Protein AF-A0A660R8X7-F1 (afdb_monomer_lite)

Radius of gyration: 14.56 Å; chains: 1; bounding box: 32×40×31 Å

Secondary structure (DSSP, 8-state):
-HHHHHHHHHHGGGS-HHHHHHHHHHHHHH-TT-TTHHHHHHHHHHHHHHTT-HHHHHHHHHHHHHH-TTSTTHHHHHHHHHHHHHHTT----HHHHHHHHHHHHT--

Sequence (108 aa):
EQEALNVIGENFERWSHQERAIHLRSFIKRFQNSPQIPEYLLTLSLEEEAVGNRSEAIRLLKFFVLSFPDHRLIANALEALTLISRQMGEASWIDYAVMKLFVEGGKS

Structure (mmCIF, N/CA/C/O backbone):
data_AF-A0A660R8X7-F1
#
_entry.id   AF-A0A660R8X7-F1
#
loop_
_atom_site.group_PDB
_atom_site.id
_atom_site.type_symbol
_atom_site.label_atom_id
_atom_site.label_alt_id
_atom_site.label_comp_id
_atom_site.label_asym_id
_atom_site.label_entity_id
_atom_site.label_seq_id
_atom_site.pdbx_PDB_ins_code
_atom_site.Cartn_x
_atom_site.Cartn_y
_atom_site.Cartn_z
_atom_site.occupancy
_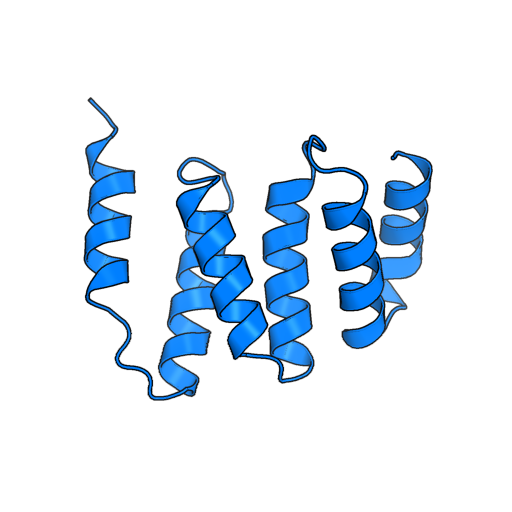atom_site.B_iso_or_equiv
_atom_site.auth_seq_id
_atom_site.auth_comp_id
_atom_site.auth_asym_id
_atom_site.auth_atom_id
_atom_site.pdbx_PDB_model_num
ATOM 1 N N . GLU A 1 1 ? -6.923 5.935 17.417 1.00 94.06 1 GLU A N 1
ATOM 2 C CA . GLU A 1 1 ? -7.094 5.702 15.971 1.00 94.06 1 GLU A CA 1
ATOM 3 C C . GLU A 1 1 ? -7.620 6.948 15.276 1.00 94.06 1 GLU A C 1
ATOM 5 O O . GLU A 1 1 ? -6.873 7.503 14.487 1.00 94.06 1 GLU A O 1
ATOM 10 N N . GLN A 1 2 ? -8.810 7.449 15.641 1.00 96.69 2 GLN A N 1
ATOM 11 C CA . GLN A 1 2 ? -9.417 8.638 15.018 1.00 96.69 2 GLN A CA 1
ATOM 12 C C . GLN A 1 2 ? -8.484 9.853 14.930 1.00 96.69 2 GLN A C 1
ATOM 14 O O . GLN A 1 2 ? -8.391 10.478 13.885 1.00 96.69 2 GLN A O 1
ATOM 19 N N . GLU A 1 3 ? -7.749 10.160 15.998 1.00 96.62 3 GLU A N 1
ATOM 20 C CA . GLU A 1 3 ? -6.763 11.246 15.981 1.00 96.62 3 GLU A CA 1
ATOM 21 C C . GLU A 1 3 ? -5.679 11.035 14.912 1.00 96.62 3 GLU A C 1
ATOM 23 O O . GLU A 1 3 ? -5.355 11.955 14.174 1.00 96.62 3 GLU A O 1
ATOM 28 N N . ALA A 1 4 ? -5.166 9.811 14.762 1.00 96.62 4 ALA A N 1
ATOM 29 C CA . ALA A 1 4 ? -4.171 9.503 13.739 1.00 96.62 4 ALA A CA 1
ATOM 30 C C . ALA A 1 4 ? -4.764 9.574 12.323 1.00 96.62 4 ALA A C 1
ATOM 32 O O . ALA A 1 4 ? -4.090 10.052 11.416 1.00 96.62 4 ALA A O 1
ATOM 33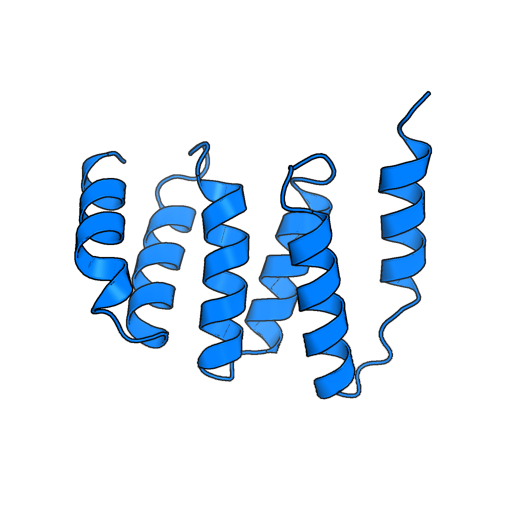 N N . LEU A 1 5 ? -6.021 9.150 12.143 1.00 97.69 5 LEU A N 1
ATOM 34 C CA . LEU A 1 5 ? -6.746 9.310 10.878 1.00 97.69 5 LEU A CA 1
ATOM 35 C C . LEU A 1 5 ? -6.933 10.789 10.523 1.00 97.69 5 LEU A C 1
ATOM 37 O O . LEU A 1 5 ? -6.702 11.159 9.378 1.00 97.69 5 LEU A O 1
ATOM 41 N N . ASN A 1 6 ? -7.295 11.632 11.495 1.00 97.75 6 ASN A N 1
ATOM 42 C CA . ASN A 1 6 ? -7.440 13.073 11.287 1.00 97.75 6 ASN A CA 1
ATOM 43 C C . ASN A 1 6 ? -6.096 13.704 10.911 1.00 97.75 6 ASN A C 1
ATOM 45 O O . ASN A 1 6 ? -6.013 14.412 9.914 1.00 97.75 6 ASN A O 1
ATOM 49 N N . VAL A 1 7 ? -5.030 13.381 11.651 1.00 97.38 7 VAL A N 1
ATOM 50 C CA . VAL A 1 7 ? -3.678 13.882 11.364 1.00 97.38 7 VAL A CA 1
ATOM 51 C C . VAL A 1 7 ? -3.237 13.491 9.956 1.00 97.38 7 VAL A C 1
ATOM 53 O O . VAL A 1 7 ? -2.727 14.343 9.231 1.00 97.38 7 VAL A O 1
ATOM 56 N N . ILE A 1 8 ? -3.462 12.236 9.549 1.00 97.75 8 ILE A N 1
ATOM 57 C CA . ILE A 1 8 ? -3.164 11.790 8.186 1.00 97.75 8 ILE A CA 1
ATOM 58 C C . ILE A 1 8 ? -4.026 12.558 7.185 1.00 97.75 8 ILE A C 1
ATOM 60 O O . ILE A 1 8 ? -3.472 13.192 6.299 1.00 97.75 8 ILE A O 1
ATOM 64 N N . GLY A 1 9 ? -5.349 12.566 7.343 1.00 97.38 9 GLY A N 1
ATOM 65 C CA . GLY A 1 9 ? -6.271 13.197 6.396 1.00 97.38 9 GLY A CA 1
ATOM 66 C C . GLY A 1 9 ? -6.036 14.697 6.192 1.00 97.38 9 GLY A C 1
ATOM 67 O O . GLY A 1 9 ? -6.090 15.173 5.062 1.00 97.38 9 GLY A O 1
ATOM 68 N N . GLU A 1 10 ? -5.727 15.443 7.253 1.00 98.12 10 GLU A N 1
ATOM 69 C CA . GLU A 1 10 ? -5.511 16.896 7.194 1.00 98.12 10 GLU A CA 1
ATOM 70 C C . GLU A 1 10 ? -4.175 17.287 6.550 1.00 98.12 10 GLU A C 1
ATOM 72 O O . GLU A 1 10 ? -4.054 18.372 5.973 1.00 98.12 10 GLU A O 1
ATOM 77 N N . ASN A 1 11 ? -3.163 16.424 6.655 1.00 97.94 11 ASN A N 1
ATOM 78 C CA . ASN A 1 11 ? -1.800 16.747 6.238 1.00 97.94 11 ASN A CA 1
ATOM 79 C C . ASN A 1 11 ? -1.332 15.964 5.013 1.00 97.94 11 ASN A C 1
ATOM 81 O O . ASN A 1 11 ? -0.296 16.318 4.454 1.00 97.94 11 ASN A O 1
ATOM 85 N N . PHE A 1 12 ? -2.088 14.954 4.570 1.00 97.25 12 PHE A N 1
ATOM 86 C CA . PHE A 1 12 ? -1.673 14.031 3.516 1.00 97.25 12 PHE A CA 1
ATOM 87 C C . PHE A 1 12 ? -1.146 14.768 2.286 1.00 97.25 12 PHE A C 1
ATOM 89 O O . PHE A 1 12 ? -0.009 14.555 1.878 1.00 97.25 12 PHE A O 1
ATOM 96 N N . GLU A 1 13 ? -1.917 15.727 1.767 1.00 97.19 13 GLU A N 1
ATOM 97 C CA . GLU A 1 13 ? -1.548 16.471 0.558 1.00 97.19 13 GLU A CA 1
ATOM 98 C C . GLU A 1 13 ? -0.348 17.410 0.717 1.00 97.19 13 GLU A C 1
ATOM 100 O O . GLU A 1 13 ? 0.264 17.802 -0.272 1.00 97.19 13 GLU A O 1
ATOM 105 N N . ARG A 1 14 ? 0.023 17.755 1.953 1.00 97.88 14 ARG A N 1
ATOM 106 C CA . ARG A 1 14 ? 1.166 18.632 2.251 1.00 97.88 14 ARG A CA 1
ATOM 107 C C . ARG A 1 14 ? 2.455 17.854 2.465 1.00 97.88 14 ARG A C 1
ATOM 109 O O . ARG A 1 14 ? 3.533 18.402 2.256 1.00 97.88 14 ARG A O 1
ATOM 116 N N . TRP A 1 15 ? 2.339 16.609 2.909 1.00 98.44 15 TRP A N 1
ATOM 117 C CA . TRP A 1 15 ? 3.477 15.745 3.160 1.00 98.44 15 TRP A CA 1
ATOM 118 C C . TRP A 1 15 ? 4.126 15.269 1.868 1.00 98.44 15 TRP A C 1
ATOM 120 O O . TRP A 1 15 ? 3.452 14.881 0.910 1.00 98.44 15 TRP A O 1
ATOM 130 N N . SER A 1 16 ? 5.454 15.226 1.898 1.00 98.62 16 SER A N 1
ATOM 131 C CA . SER A 1 16 ? 6.259 14.491 0.928 1.00 98.62 16 SER A CA 1
ATOM 132 C C . SER A 1 16 ? 5.943 12.991 0.966 1.00 98.62 16 SER A C 1
ATOM 134 O O . SER A 1 16 ? 5.473 12.470 1.980 1.00 98.62 16 SER A O 1
ATOM 136 N N . HIS A 1 17 ? 6.277 12.266 -0.105 1.00 98.44 17 HIS A N 1
ATOM 137 C CA . HIS A 1 17 ? 6.144 10.803 -0.151 1.00 98.44 17 HIS A CA 1
ATOM 138 C C . HIS A 1 17 ? 6.820 10.115 1.050 1.00 98.44 17 HIS A C 1
ATOM 140 O O . HIS A 1 17 ? 6.256 9.209 1.661 1.00 98.44 17 HIS A O 1
ATOM 146 N N . GLN A 1 18 ? 7.988 10.618 1.470 1.00 98.44 18 GLN A N 1
ATOM 147 C CA . GLN A 1 18 ? 8.718 10.108 2.633 1.00 98.44 18 GLN A CA 1
ATOM 148 C C . GLN A 1 18 ? 7.932 10.287 3.942 1.00 98.44 18 GLN A C 1
ATOM 150 O O . GLN A 1 18 ? 7.850 9.365 4.753 1.00 98.44 18 GLN A O 1
ATOM 155 N N . GLU A 1 19 ? 7.345 11.464 4.165 1.00 98.38 19 GLU A N 1
ATOM 156 C CA . GLU A 1 19 ? 6.541 11.743 5.361 1.00 98.38 19 GLU A CA 1
ATOM 157 C C . GLU A 1 19 ? 5.246 10.925 5.365 1.00 98.38 19 GLU A C 1
ATOM 159 O O . GLU A 1 19 ? 4.915 10.308 6.383 1.00 98.38 19 GLU A O 1
ATOM 164 N N . ARG A 1 20 ? 4.554 10.837 4.219 1.00 98.69 20 ARG A N 1
ATOM 165 C CA . ARG A 1 20 ? 3.366 9.985 4.059 1.00 98.69 20 ARG A CA 1
ATOM 166 C C . ARG A 1 20 ? 3.695 8.541 4.422 1.00 98.69 20 ARG A C 1
ATOM 168 O O . ARG A 1 20 ? 2.999 7.943 5.244 1.00 98.69 20 ARG A O 1
ATOM 175 N N . ALA A 1 21 ? 4.794 8.009 3.891 1.00 98.44 21 ALA A N 1
ATOM 176 C CA . ALA A 1 21 ? 5.241 6.658 4.183 1.00 98.44 21 ALA A CA 1
ATOM 177 C C . ALA A 1 21 ? 5.508 6.431 5.683 1.00 98.44 21 ALA A C 1
ATOM 179 O O . ALA A 1 21 ? 5.061 5.433 6.256 1.00 98.44 21 ALA A O 1
ATOM 180 N N . ILE A 1 22 ? 6.170 7.376 6.361 1.00 98.25 22 ILE A N 1
ATOM 181 C CA . ILE A 1 22 ? 6.429 7.308 7.809 1.00 98.25 22 ILE A CA 1
ATOM 182 C C . ILE A 1 22 ? 5.117 7.254 8.606 1.00 98.25 22 ILE A C 1
ATOM 184 O O . ILE A 1 22 ? 4.954 6.390 9.477 1.00 98.25 22 ILE A O 1
ATOM 188 N N . HIS A 1 23 ? 4.172 8.150 8.314 1.00 98.44 23 HIS A N 1
ATOM 189 C CA . HIS A 1 23 ? 2.918 8.242 9.061 1.00 98.44 23 HIS A CA 1
ATOM 190 C C . HIS A 1 23 ? 1.998 7.041 8.812 1.00 98.44 23 HIS A C 1
ATOM 192 O O . HIS A 1 23 ? 1.470 6.474 9.773 1.00 98.44 23 HIS A O 1
ATOM 198 N N . LEU A 1 24 ? 1.872 6.589 7.562 1.00 98.56 24 LEU A N 1
ATOM 199 C CA . LEU A 1 24 ? 1.095 5.397 7.214 1.00 98.56 24 LEU A CA 1
ATOM 200 C C . LEU A 1 24 ? 1.688 4.134 7.849 1.00 98.56 24 LEU A C 1
ATOM 202 O O . LEU A 1 24 ? 0.965 3.340 8.452 1.00 98.56 24 LEU A O 1
ATOM 206 N N . ARG A 1 25 ? 3.015 3.968 7.801 1.00 98.00 25 ARG A N 1
ATOM 207 C CA . ARG A 1 25 ? 3.709 2.843 8.447 1.00 98.00 25 ARG A CA 1
ATOM 208 C C . ARG A 1 25 ? 3.487 2.832 9.958 1.00 98.00 25 ARG A C 1
ATOM 210 O O . ARG A 1 25 ? 3.247 1.772 10.537 1.00 98.00 25 ARG A O 1
ATOM 217 N N . SER A 1 26 ? 3.550 4.001 10.596 1.00 98.06 26 SER A N 1
ATOM 218 C CA . SER A 1 26 ? 3.258 4.152 12.025 1.00 98.06 26 SER A CA 1
ATOM 219 C C . SER A 1 26 ? 1.809 3.774 12.349 1.00 98.06 26 SER A C 1
ATOM 221 O O . SER A 1 26 ? 1.566 3.029 13.302 1.00 98.06 26 SER A O 1
ATOM 223 N N . PHE A 1 27 ? 0.854 4.206 11.517 1.00 98.25 27 PHE A N 1
ATOM 224 C CA . PHE A 1 27 ? -0.557 3.855 11.657 1.00 98.25 27 PHE A CA 1
ATOM 225 C C . PHE A 1 27 ? -0.776 2.342 11.578 1.00 98.25 27 PHE A C 1
ATOM 227 O O . PHE A 1 27 ? -1.305 1.759 12.521 1.00 98.25 27 PHE A O 1
ATOM 234 N N . ILE A 1 28 ? -0.310 1.698 10.503 1.00 97.44 28 ILE A N 1
ATOM 235 C CA . ILE A 1 28 ? -0.486 0.254 10.270 1.00 97.44 28 ILE A CA 1
ATOM 236 C C . ILE A 1 28 ? 0.140 -0.560 11.409 1.00 97.44 28 ILE A C 1
ATOM 238 O O . ILE A 1 28 ? -0.453 -1.525 11.887 1.00 97.44 28 ILE A O 1
ATOM 242 N N . LYS A 1 29 ? 1.316 -0.147 11.903 1.00 97.12 29 LYS A N 1
ATOM 243 C CA . LYS A 1 29 ? 1.976 -0.813 13.034 1.00 97.12 29 LYS A CA 1
ATOM 244 C C . LYS A 1 29 ? 1.154 -0.720 14.323 1.00 97.12 29 LYS A C 1
ATOM 246 O O . LYS A 1 29 ? 1.140 -1.678 15.098 1.00 97.12 29 LYS A O 1
ATOM 251 N N . ARG A 1 30 ? 0.517 0.430 14.571 1.00 97.75 30 ARG A N 1
ATOM 252 C CA . ARG A 1 30 ? -0.198 0.736 15.819 1.00 97.75 30 ARG A CA 1
ATOM 253 C C . ARG A 1 30 ? -1.645 0.240 15.830 1.00 97.75 30 ARG A C 1
ATOM 255 O O . ARG A 1 30 ? -2.127 -0.144 16.891 1.00 97.75 30 ARG A O 1
ATOM 262 N N . PHE A 1 31 ? -2.330 0.253 14.691 1.00 97.06 31 PHE A N 1
ATOM 263 C CA . PHE A 1 31 ? -3.763 -0.029 14.582 1.00 97.06 31 PHE A CA 1
ATOM 264 C C . PHE A 1 31 ? -4.019 -1.227 13.662 1.00 97.06 31 PHE A C 1
ATOM 266 O O . PHE A 1 31 ? -4.648 -1.090 12.622 1.00 97.06 31 PHE A O 1
ATOM 273 N N . GLN A 1 32 ? -3.543 -2.411 14.056 1.00 93.31 32 GLN A N 1
ATOM 274 C CA . GLN A 1 32 ? -3.555 -3.640 13.237 1.00 93.31 32 GLN A CA 1
ATOM 275 C C . GLN A 1 32 ? -4.946 -4.241 12.964 1.00 93.31 32 GLN A C 1
ATOM 277 O O . GLN A 1 32 ? -5.064 -5.124 12.123 1.00 93.31 32 GLN A O 1
ATOM 282 N N . ASN A 1 33 ? -5.991 -3.743 13.629 1.00 93.81 33 ASN A N 1
ATOM 283 C CA . ASN A 1 33 ? -7.384 -4.147 13.401 1.00 93.81 33 ASN A CA 1
ATOM 284 C C . ASN A 1 33 ? -8.220 -3.034 12.747 1.00 93.81 33 ASN A C 1
ATOM 286 O O . ASN A 1 33 ? -9.444 -3.134 12.699 1.00 93.81 33 ASN A O 1
ATOM 290 N N . SER A 1 34 ? -7.577 -1.950 12.305 1.00 96.50 34 SER A N 1
ATOM 291 C CA . SER A 1 34 ? -8.273 -0.830 11.681 1.00 96.50 34 SER A CA 1
ATOM 292 C C . SER A 1 34 ? -8.878 -1.246 10.335 1.00 96.50 34 SER A C 1
ATOM 294 O O . SER A 1 34 ? -8.188 -1.869 9.521 1.00 96.50 34 SER A O 1
ATOM 296 N N . PRO A 1 35 ? -10.129 -0.852 10.038 1.00 96.50 35 PRO A N 1
ATOM 297 C CA . PRO A 1 35 ? -10.720 -1.084 8.726 1.00 96.50 35 PRO A CA 1
ATOM 298 C C . PRO A 1 35 ? -10.026 -0.294 7.604 1.00 96.50 35 PRO A C 1
ATOM 300 O O . PRO A 1 35 ? -10.263 -0.600 6.445 1.00 96.50 35 PRO A O 1
ATOM 303 N N . GLN A 1 36 ? -9.163 0.683 7.919 1.00 97.06 36 GLN A N 1
ATOM 304 C CA . GLN A 1 36 ? -8.395 1.464 6.936 1.00 97.06 36 GLN A CA 1
ATOM 305 C C . GLN A 1 36 ? -7.094 0.783 6.486 1.00 97.06 36 GLN A C 1
ATOM 307 O O . GLN A 1 36 ? -6.388 1.310 5.624 1.00 97.06 36 GLN A O 1
ATOM 312 N N . ILE A 1 37 ? -6.729 -0.360 7.077 1.00 97.44 37 ILE A N 1
ATOM 313 C CA . ILE A 1 37 ? -5.471 -1.047 6.755 1.00 97.44 37 ILE A CA 1
ATOM 314 C C . ILE A 1 37 ? -5.334 -1.367 5.266 1.00 97.44 37 ILE A C 1
ATOM 316 O O . ILE A 1 37 ? -4.254 -1.096 4.742 1.00 97.44 37 ILE A O 1
ATOM 320 N N . PRO A 1 38 ? -6.345 -1.912 4.563 1.00 97.44 38 PRO A N 1
ATOM 321 C CA . PRO A 1 38 ? -6.194 -2.216 3.146 1.00 97.44 38 PRO A CA 1
ATOM 322 C C . PRO A 1 38 ? -5.854 -0.959 2.337 1.00 97.44 38 PRO A C 1
ATOM 324 O O . PRO A 1 38 ? -4.861 -0.949 1.608 1.00 97.44 38 PRO A O 1
ATOM 327 N N . GLU A 1 39 ? -6.620 0.123 2.505 1.00 98.06 39 GLU A N 1
ATOM 328 C CA . GLU A 1 39 ? -6.347 1.408 1.860 1.00 98.06 39 GLU A CA 1
ATOM 329 C C . GLU A 1 39 ? -4.924 1.887 2.151 1.00 98.06 39 GLU A C 1
ATOM 331 O O . GLU A 1 39 ? -4.176 2.190 1.224 1.00 98.06 39 GLU A O 1
ATOM 336 N N . TYR A 1 40 ? -4.519 1.908 3.421 1.00 98.38 40 TYR A N 1
ATOM 337 C CA . TYR A 1 40 ? -3.212 2.431 3.813 1.00 98.38 40 TYR A CA 1
ATOM 338 C C . TYR A 1 40 ? -2.047 1.525 3.425 1.00 98.38 40 TYR A C 1
ATOM 340 O O . TYR A 1 40 ? -0.952 2.039 3.219 1.00 98.38 40 TYR A O 1
ATOM 348 N N . LEU A 1 41 ? -2.244 0.214 3.282 1.00 98.12 41 LEU A N 1
ATOM 349 C CA . LEU A 1 41 ? -1.232 -0.688 2.728 1.00 98.12 41 LEU A CA 1
ATOM 350 C C . LEU A 1 41 ? -0.985 -0.402 1.252 1.00 98.12 41 LEU A C 1
ATOM 352 O O . LEU A 1 41 ? 0.175 -0.314 0.846 1.00 98.12 41 LEU A O 1
ATOM 356 N N . LEU A 1 42 ? -2.054 -0.230 0.465 1.00 98.44 42 LEU A N 1
ATOM 357 C CA . LEU A 1 42 ? -1.914 0.152 -0.935 1.00 98.44 42 LEU A CA 1
ATOM 358 C C . LEU A 1 42 ? -1.256 1.530 -1.036 1.00 98.44 42 LEU A C 1
ATOM 360 O O . LEU A 1 42 ? -0.243 1.662 -1.716 1.00 98.44 42 LEU A O 1
ATOM 364 N N . THR A 1 43 ? -1.762 2.533 -0.317 1.00 98.62 43 THR A N 1
ATOM 365 C CA . THR A 1 43 ? -1.174 3.876 -0.327 1.00 98.62 43 THR A CA 1
ATOM 366 C C . THR A 1 43 ? 0.294 3.839 0.088 1.00 98.62 43 THR A C 1
ATOM 368 O O . THR A 1 43 ? 1.131 4.300 -0.676 1.00 98.62 43 THR A O 1
ATOM 371 N N . LEU A 1 44 ? 0.642 3.213 1.219 1.00 98.69 44 LEU A N 1
ATOM 372 C CA . LEU A 1 44 ? 2.032 3.097 1.667 1.00 98.69 44 LEU A CA 1
ATOM 373 C C . LEU A 1 44 ? 2.910 2.438 0.603 1.00 98.69 44 LEU A C 1
ATOM 375 O O . LEU A 1 44 ? 4.021 2.898 0.385 1.00 98.69 44 LEU A O 1
ATOM 379 N N . SER A 1 45 ? 2.430 1.398 -0.081 1.00 98.38 45 SER A N 1
ATOM 380 C CA . SER A 1 45 ? 3.221 0.761 -1.136 1.00 98.38 45 SER A CA 1
ATOM 381 C C . SER A 1 45 ? 3.563 1.711 -2.291 1.00 98.38 45 SER A C 1
ATOM 383 O O . SER A 1 45 ? 4.690 1.685 -2.777 1.00 98.38 45 SER A O 1
ATOM 385 N N . LEU A 1 46 ? 2.635 2.592 -2.675 1.00 98.56 46 LEU A N 1
ATOM 386 C CA . LEU A 1 46 ? 2.852 3.599 -3.717 1.00 98.56 46 LEU A CA 1
ATOM 387 C C . LEU A 1 46 ? 3.790 4.713 -3.235 1.00 98.56 46 LEU A C 1
ATOM 389 O O . LEU A 1 46 ? 4.658 5.153 -3.982 1.00 98.56 46 LEU A O 1
ATOM 393 N N . GLU A 1 47 ? 3.663 5.133 -1.974 1.00 98.62 47 GLU A N 1
ATOM 394 C CA . GLU A 1 47 ? 4.586 6.102 -1.372 1.00 98.62 47 GLU A CA 1
ATOM 395 C C . GLU A 1 47 ? 6.015 5.532 -1.277 1.00 98.62 47 GLU A C 1
ATOM 397 O O . GLU A 1 47 ? 6.983 6.232 -1.569 1.00 98.62 47 GLU A O 1
ATOM 402 N N . GLU A 1 48 ? 6.160 4.245 -0.942 1.00 98.44 48 GLU A N 1
ATOM 403 C CA . GLU A 1 48 ? 7.448 3.539 -0.934 1.00 98.44 48 GLU A CA 1
ATOM 404 C C . GLU A 1 48 ? 8.050 3.416 -2.341 1.00 98.44 48 GLU A C 1
ATOM 406 O O . GLU A 1 48 ? 9.251 3.620 -2.515 1.00 98.44 48 GLU A O 1
ATOM 411 N N . GLU A 1 49 ? 7.240 3.132 -3.365 1.00 97.88 49 GLU A N 1
ATOM 412 C CA . GLU A 1 49 ? 7.700 3.157 -4.758 1.00 97.88 49 GLU A CA 1
ATOM 413 C C . GLU A 1 49 ? 8.201 4.553 -5.151 1.00 97.88 49 GLU A C 1
ATOM 415 O O . GLU A 1 49 ? 9.288 4.672 -5.724 1.00 97.88 49 GLU A O 1
ATOM 420 N N . ALA A 1 50 ? 7.450 5.603 -4.805 1.00 98.00 50 ALA A N 1
ATOM 421 C CA . ALA A 1 50 ? 7.770 6.986 -5.152 1.00 98.00 50 ALA A CA 1
ATOM 422 C C . ALA A 1 50 ? 9.102 7.465 -4.549 1.00 98.00 50 ALA A C 1
ATOM 424 O O . ALA A 1 50 ? 9.812 8.254 -5.174 1.00 98.00 50 ALA A O 1
ATOM 425 N N . VAL A 1 51 ? 9.485 6.958 -3.371 1.00 97.69 51 VAL A N 1
ATOM 426 C CA . VAL A 1 51 ? 10.801 7.228 -2.757 1.00 97.69 51 VAL A CA 1
ATOM 427 C C . VAL A 1 51 ? 11.900 6.255 -3.206 1.00 97.69 51 VAL A C 1
ATOM 429 O O . VAL A 1 51 ? 13.032 6.336 -2.735 1.00 97.69 51 VAL A O 1
ATOM 432 N N . GLY A 1 52 ? 11.598 5.343 -4.134 1.00 96.31 52 GLY A N 1
ATOM 433 C CA . GLY A 1 52 ? 12.550 4.389 -4.708 1.00 96.31 52 GLY A CA 1
ATOM 434 C C . GLY A 1 52 ? 12.703 3.078 -3.930 1.00 96.31 52 GLY A C 1
ATOM 435 O O . GLY A 1 52 ? 13.468 2.208 -4.352 1.00 96.31 52 GLY A O 1
ATOM 436 N N . ASN A 1 53 ? 11.943 2.872 -2.853 1.00 96.62 53 ASN A N 1
ATOM 437 C CA . ASN A 1 53 ? 11.957 1.657 -2.034 1.00 96.62 53 ASN A CA 1
ATOM 438 C C . ASN A 1 53 ? 11.110 0.532 -2.662 1.00 96.62 53 ASN A C 1
ATOM 440 O O . ASN A 1 53 ? 10.227 -0.056 -2.032 1.00 96.62 53 ASN A O 1
ATOM 444 N N . ARG A 1 54 ? 11.403 0.187 -3.921 1.00 94.50 54 ARG A N 1
ATOM 445 C CA . ARG A 1 54 ? 10.618 -0.771 -4.724 1.00 94.50 54 ARG A CA 1
ATOM 446 C C . ARG A 1 54 ? 10.457 -2.146 -4.067 1.00 94.50 54 ARG A C 1
ATOM 448 O O . ARG A 1 54 ? 9.391 -2.746 -4.169 1.00 94.50 54 ARG A O 1
ATOM 455 N N . SER A 1 55 ? 11.475 -2.637 -3.358 1.00 93.12 55 SER A N 1
ATOM 456 C CA . SER A 1 55 ? 11.400 -3.928 -2.655 1.00 93.12 55 SER A CA 1
ATOM 457 C C . SER A 1 55 ? 10.353 -3.927 -1.538 1.00 93.12 55 SER A C 1
ATOM 459 O O . SER A 1 55 ? 9.629 -4.908 -1.366 1.00 93.12 55 SER A O 1
A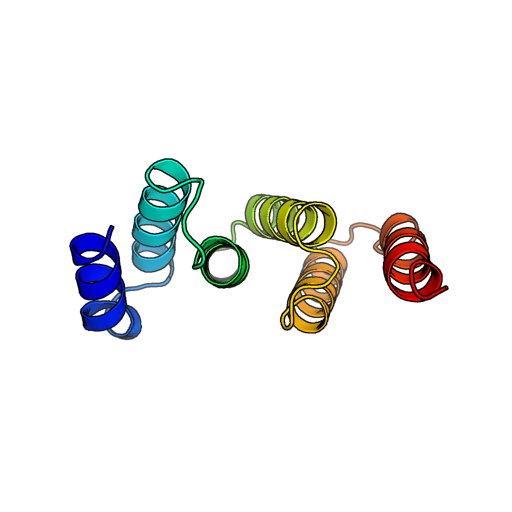TOM 461 N N . GLU A 1 56 ? 10.240 -2.823 -0.795 1.00 95.94 56 GLU A N 1
ATOM 462 C CA . GLU A 1 56 ? 9.237 -2.677 0.263 1.00 95.94 56 GLU A CA 1
ATOM 463 C C . GLU A 1 56 ? 7.839 -2.488 -0.332 1.00 95.94 56 GLU A C 1
ATOM 465 O O . GLU A 1 56 ? 6.892 -3.117 0.140 1.00 95.94 56 GLU A O 1
ATOM 470 N N . ALA A 1 57 ? 7.718 -1.710 -1.414 1.00 97.06 57 ALA A N 1
ATOM 471 C CA . ALA A 1 57 ? 6.469 -1.565 -2.158 1.00 97.06 57 ALA A CA 1
ATOM 472 C C . ALA A 1 57 ? 5.919 -2.931 -2.610 1.00 97.06 57 ALA A C 1
ATOM 474 O O . ALA A 1 57 ? 4.782 -3.285 -2.294 1.00 97.06 57 ALA A O 1
ATOM 475 N N . ILE A 1 58 ? 6.758 -3.755 -3.253 1.00 93.94 58 ILE A N 1
ATOM 476 C CA . ILE A 1 58 ? 6.405 -5.124 -3.661 1.00 93.94 58 ILE A CA 1
ATOM 477 C C . ILE A 1 58 ? 5.994 -5.973 -2.453 1.00 93.94 58 ILE A C 1
ATOM 479 O O . ILE A 1 58 ? 4.993 -6.690 -2.518 1.00 93.94 58 ILE A O 1
ATOM 483 N N . ARG A 1 59 ? 6.742 -5.913 -1.342 1.00 93.94 59 ARG A N 1
ATOM 484 C CA . ARG A 1 59 ? 6.426 -6.682 -0.128 1.00 93.94 59 ARG A CA 1
ATOM 485 C C . ARG A 1 59 ? 5.047 -6.314 0.430 1.00 93.94 59 ARG A C 1
ATOM 487 O O . ARG A 1 59 ? 4.283 -7.209 0.791 1.00 93.94 59 ARG A O 1
ATOM 494 N N . LEU A 1 60 ? 4.725 -5.022 0.489 1.00 96.94 60 LEU A N 1
ATOM 495 C CA . LEU A 1 60 ? 3.439 -4.510 0.969 1.00 96.94 60 LEU A CA 1
ATOM 496 C C . LEU A 1 60 ? 2.282 -4.900 0.043 1.00 96.94 60 LEU A C 1
ATOM 498 O O . LEU A 1 60 ? 1.241 -5.332 0.530 1.00 96.94 60 LEU A O 1
ATOM 502 N N . LEU A 1 61 ? 2.477 -4.825 -1.275 1.00 94.88 61 LEU A N 1
ATOM 503 C CA . LEU A 1 61 ? 1.473 -5.235 -2.261 1.00 94.88 61 LEU A CA 1
ATOM 504 C C . LEU A 1 61 ? 1.201 -6.740 -2.213 1.00 94.88 61 LEU A C 1
ATOM 506 O O . LEU A 1 61 ? 0.045 -7.156 -2.218 1.00 94.88 61 LEU A O 1
ATOM 510 N N . LYS A 1 62 ? 2.247 -7.567 -2.093 1.00 92.31 62 L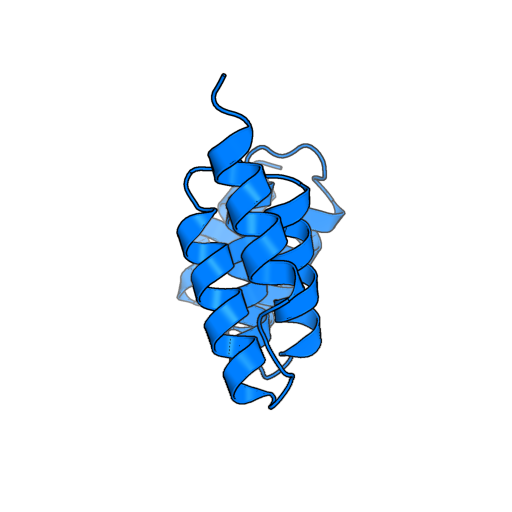YS A N 1
ATOM 511 C CA . LYS A 1 62 ? 2.093 -9.017 -1.886 1.00 92.31 62 LYS A CA 1
ATOM 512 C C . LYS A 1 62 ? 1.315 -9.315 -0.606 1.00 92.31 62 LYS A C 1
ATOM 514 O O . LYS A 1 62 ? 0.427 -10.162 -0.617 1.00 92.31 62 LYS A O 1
ATOM 519 N N . PHE A 1 63 ? 1.619 -8.601 0.479 1.00 93.69 63 PHE A N 1
ATOM 520 C CA . PHE A 1 63 ? 0.872 -8.727 1.728 1.00 93.69 63 PHE A CA 1
ATOM 521 C C . PHE A 1 63 ? -0.600 -8.330 1.551 1.00 93.69 63 PHE A C 1
ATOM 523 O O . PHE A 1 63 ? -1.474 -9.088 1.955 1.00 93.69 63 PHE A O 1
ATOM 530 N N . PHE A 1 64 ? -0.884 -7.212 0.874 1.00 94.69 64 PHE A N 1
ATOM 531 C CA . PHE A 1 64 ? -2.252 -6.796 0.562 1.00 94.69 64 PHE A CA 1
ATOM 532 C C . PHE A 1 64 ? -3.018 -7.895 -0.188 1.00 94.69 64 PHE A C 1
ATOM 534 O O . PHE A 1 64 ? -4.104 -8.278 0.236 1.00 94.69 64 PHE A O 1
ATOM 541 N N . VAL A 1 65 ? -2.451 -8.425 -1.278 1.00 91.62 65 VAL A N 1
ATOM 542 C CA . VAL A 1 65 ? -3.116 -9.425 -2.134 1.00 91.62 65 VAL A CA 1
ATOM 543 C C . VAL A 1 65 ? -3.411 -10.718 -1.370 1.00 91.62 65 VAL A C 1
ATOM 545 O O . VAL A 1 65 ? -4.467 -11.313 -1.558 1.00 91.62 65 VAL A O 1
ATOM 548 N N . LEU A 1 66 ? -2.502 -11.135 -0.484 1.00 88.44 66 LEU A N 1
ATOM 549 C CA . LEU A 1 66 ? -2.673 -12.337 0.335 1.00 88.44 66 LEU A CA 1
ATOM 550 C C . LEU A 1 66 ? -3.675 -12.147 1.479 1.00 88.44 66 LEU A C 1
ATOM 552 O O . LEU A 1 66 ? -4.388 -13.084 1.824 1.00 88.44 66 LEU A O 1
ATOM 556 N N . SER A 1 67 ? -3.709 -10.966 2.097 1.00 90.50 67 SER A N 1
ATOM 557 C CA . SER A 1 67 ? -4.550 -10.702 3.271 1.00 90.50 67 SER A CA 1
ATOM 558 C C . SER A 1 67 ? -5.948 -10.192 2.924 1.00 90.50 67 SER A C 1
ATOM 560 O O . SER A 1 67 ? -6.867 -10.377 3.717 1.00 90.50 67 SER A O 1
ATOM 562 N N . PHE A 1 68 ? -6.120 -9.564 1.760 1.00 91.88 68 PHE A N 1
ATOM 563 C CA . PHE A 1 68 ? -7.361 -8.898 1.361 1.00 91.88 68 PHE A CA 1
ATOM 564 C C . PHE A 1 68 ? -7.768 -9.226 -0.092 1.00 91.88 68 PHE A C 1
ATOM 566 O O . PHE A 1 68 ? -7.987 -8.306 -0.887 1.00 91.88 68 PHE A O 1
ATOM 573 N N . PRO A 1 69 ? -7.889 -10.518 -0.464 1.00 90.56 69 PRO A N 1
ATOM 574 C CA . PRO A 1 69 ? -8.122 -10.939 -1.850 1.00 90.56 69 PRO A CA 1
ATOM 575 C C . PRO A 1 69 ? -9.448 -10.432 -2.442 1.00 90.56 69 PRO A C 1
ATOM 577 O O . PRO A 1 69 ? -9.510 -10.146 -3.633 1.00 90.56 69 PRO A O 1
ATOM 580 N N . ASP A 1 70 ? -10.480 -10.248 -1.614 1.00 90.94 70 ASP A N 1
ATOM 581 C CA . ASP A 1 70 ? -11.805 -9.773 -2.046 1.00 90.94 70 ASP A CA 1
ATOM 582 C C . ASP A 1 70 ? -12.004 -8.259 -1.858 1.00 90.94 70 ASP A C 1
ATOM 584 O O . ASP A 1 70 ? -13.105 -7.730 -2.034 1.00 90.94 70 ASP A O 1
ATOM 588 N N . HIS A 1 71 ? -10.956 -7.526 -1.470 1.00 93.62 71 HIS A N 1
ATOM 589 C CA . HIS A 1 71 ? -11.076 -6.090 -1.242 1.00 93.62 71 HIS A CA 1
ATOM 590 C C . HIS A 1 71 ? -11.278 -5.333 -2.554 1.00 93.62 71 HIS A C 1
ATOM 592 O O . HIS A 1 71 ? -10.647 -5.623 -3.569 1.00 93.62 71 HIS A O 1
ATOM 598 N N . ARG A 1 72 ? -12.084 -4.265 -2.521 1.00 96.06 72 ARG A N 1
ATOM 599 C CA . ARG A 1 72 ? -12.406 -3.435 -3.701 1.00 96.06 72 ARG A CA 1
ATOM 600 C C . ARG A 1 72 ? -11.182 -2.872 -4.445 1.00 96.06 72 ARG A C 1
ATOM 602 O O . ARG A 1 72 ? -11.307 -2.485 -5.598 1.00 96.06 72 ARG A O 1
ATOM 609 N N . LEU A 1 73 ? -10.024 -2.801 -3.780 1.00 96.38 73 LEU A N 1
ATOM 610 C CA . LEU A 1 73 ? -8.757 -2.289 -4.327 1.00 96.38 73 LEU A CA 1
ATOM 611 C C . LEU A 1 73 ? -7.806 -3.392 -4.826 1.00 96.38 73 LEU A C 1
ATOM 613 O O . LEU A 1 73 ? -6.669 -3.092 -5.184 1.00 96.38 73 LEU A O 1
ATOM 617 N N . ILE A 1 74 ? -8.237 -4.658 -4.865 1.00 93.81 74 ILE A N 1
ATOM 618 C CA . ILE A 1 74 ? -7.378 -5.775 -5.282 1.00 93.81 74 ILE A CA 1
ATOM 619 C C . ILE A 1 74 ? -6.832 -5.597 -6.699 1.00 93.81 74 ILE A C 1
ATOM 621 O O . ILE A 1 74 ? -5.649 -5.833 -6.936 1.00 93.81 74 ILE A O 1
ATOM 625 N N . ALA A 1 75 ? -7.653 -5.095 -7.625 1.00 90.62 75 ALA A N 1
ATOM 626 C CA . ALA A 1 75 ? -7.225 -4.820 -8.991 1.00 90.62 75 ALA A CA 1
ATOM 627 C C . ALA A 1 75 ? -6.102 -3.768 -9.035 1.00 90.62 75 ALA A C 1
ATOM 629 O O . ALA A 1 75 ? -5.099 -3.981 -9.710 1.00 90.62 75 ALA A O 1
ATOM 630 N N . ASN A 1 76 ? -6.222 -2.687 -8.254 1.00 95.69 76 ASN A N 1
ATOM 631 C CA . ASN A 1 76 ? -5.197 -1.645 -8.158 1.00 95.69 76 ASN A CA 1
ATOM 632 C C . ASN A 1 76 ? -3.888 -2.179 -7.560 1.00 95.69 76 ASN A C 1
ATOM 634 O O . ASN A 1 76 ? -2.811 -1.862 -8.058 1.00 95.69 76 ASN A O 1
ATOM 638 N N . ALA A 1 77 ? -3.965 -3.013 -6.519 1.00 94.69 77 ALA A N 1
ATOM 639 C CA . ALA A 1 77 ? -2.779 -3.619 -5.917 1.00 94.69 77 ALA A CA 1
ATOM 640 C C . ALA A 1 77 ? -2.058 -4.565 -6.896 1.00 94.69 77 ALA A C 1
ATOM 642 O O . ALA A 1 77 ? -0.833 -4.543 -7.012 1.00 94.69 77 ALA A O 1
ATOM 643 N N . LEU A 1 78 ? -2.820 -5.370 -7.640 1.00 91.69 78 LEU A N 1
ATOM 644 C CA . LEU A 1 78 ? -2.304 -6.270 -8.672 1.00 91.69 78 LEU A CA 1
ATOM 645 C C . LEU A 1 78 ? -1.653 -5.510 -9.837 1.00 91.69 78 LEU A C 1
ATOM 647 O O . LEU A 1 78 ? -0.603 -5.925 -10.337 1.00 91.69 78 LEU A O 1
ATOM 651 N N . GLU A 1 79 ? -2.253 -4.399 -10.260 1.00 92.31 79 GLU A N 1
ATOM 652 C CA . GLU A 1 79 ? -1.702 -3.517 -11.290 1.00 92.31 79 GLU A CA 1
ATOM 653 C C . GLU A 1 79 ? -0.378 -2.885 -10.840 1.00 92.31 79 GLU A C 1
ATOM 655 O O . GLU A 1 79 ? 0.628 -3.019 -11.542 1.00 92.31 79 GLU A O 1
ATOM 660 N N . ALA A 1 80 ? -0.344 -2.290 -9.642 1.00 94.31 80 ALA A N 1
ATOM 661 C CA . ALA A 1 80 ? 0.866 -1.701 -9.070 1.00 94.31 80 ALA A CA 1
ATOM 662 C C . ALA A 1 80 ? 1.991 -2.739 -8.934 1.00 94.31 80 ALA A C 1
ATOM 664 O O . ALA A 1 80 ? 3.117 -2.506 -9.372 1.00 94.31 80 ALA A O 1
ATOM 665 N N . LEU A 1 81 ? 1.682 -3.933 -8.417 1.00 92.12 81 LEU A N 1
ATOM 666 C CA . LEU A 1 81 ? 2.664 -5.008 -8.256 1.00 92.12 81 LEU A CA 1
ATOM 667 C C . LEU A 1 81 ? 3.267 -5.417 -9.604 1.00 92.12 81 LEU A C 1
ATOM 669 O O . LEU A 1 81 ? 4.482 -5.563 -9.728 1.00 92.12 81 LEU A O 1
ATOM 673 N N . THR A 1 82 ? 2.423 -5.556 -10.628 1.00 89.06 82 THR A N 1
ATOM 674 C CA . THR A 1 82 ? 2.865 -5.898 -11.984 1.00 89.06 82 THR A CA 1
ATOM 675 C C . THR A 1 82 ? 3.777 -4.818 -12.558 1.00 89.06 82 THR A C 1
ATOM 677 O O . THR A 1 82 ? 4.830 -5.135 -13.116 1.00 89.06 82 THR A O 1
ATOM 680 N N . LEU A 1 83 ? 3.396 -3.545 -12.419 1.00 91.19 83 LEU A N 1
ATOM 681 C CA . LEU A 1 83 ? 4.166 -2.416 -12.935 1.00 91.19 83 LEU A CA 1
ATOM 682 C C . LEU A 1 83 ? 5.557 -2.344 -12.293 1.00 91.19 83 LEU A C 1
ATOM 684 O O . LEU A 1 83 ? 6.558 -2.293 -13.012 1.00 91.19 83 LEU A O 1
ATOM 688 N N . ILE A 1 84 ? 5.627 -2.403 -10.962 1.00 91.31 84 ILE A N 1
ATOM 689 C CA . ILE A 1 84 ? 6.887 -2.294 -10.219 1.00 91.31 84 ILE A CA 1
ATOM 690 C C . ILE A 1 84 ? 7.799 -3.488 -10.520 1.00 91.31 84 ILE A C 1
ATOM 692 O O . ILE A 1 84 ? 8.983 -3.303 -10.806 1.00 91.31 84 ILE A O 1
ATOM 696 N N . SER A 1 85 ? 7.267 -4.717 -10.525 1.00 86.44 85 SER A N 1
ATOM 697 C CA . SER A 1 85 ? 8.071 -5.910 -10.823 1.00 86.44 85 SER A CA 1
ATOM 698 C C . SER A 1 85 ? 8.666 -5.875 -12.232 1.00 86.44 85 SER A C 1
ATOM 700 O O . SER A 1 85 ? 9.830 -6.228 -12.410 1.00 86.44 85 SER A O 1
ATOM 702 N N . ARG A 1 86 ? 7.918 -5.378 -13.230 1.00 85.81 86 ARG A N 1
ATOM 703 C CA . ARG A 1 86 ? 8.442 -5.206 -14.597 1.00 85.81 86 ARG A CA 1
ATOM 704 C C . ARG A 1 86 ? 9.608 -4.221 -14.651 1.00 85.81 86 ARG A C 1
ATOM 706 O O . ARG A 1 86 ? 10.567 -4.474 -15.373 1.00 85.81 86 ARG A O 1
ATOM 713 N N . GLN A 1 87 ? 9.546 -3.125 -13.893 1.00 86.19 87 GLN A N 1
ATOM 714 C CA . GLN A 1 87 ? 10.640 -2.148 -13.829 1.00 86.19 87 GLN A CA 1
ATOM 715 C C . GLN A 1 87 ? 11.904 -2.717 -13.169 1.00 86.19 87 GLN A C 1
ATOM 717 O O . GLN A 1 87 ? 13.009 -2.319 -13.525 1.00 86.19 87 GLN A O 1
ATOM 722 N N . MET A 1 88 ? 11.752 -3.647 -12.224 1.00 82.94 88 MET A N 1
ATOM 723 C CA . MET A 1 88 ? 12.873 -4.282 -11.522 1.00 82.94 88 MET A CA 1
ATOM 724 C C . MET A 1 88 ? 13.588 -5.357 -12.352 1.00 82.94 88 MET A C 1
ATOM 726 O O . MET A 1 88 ? 14.615 -5.871 -11.919 1.00 82.94 88 MET A O 1
ATOM 730 N N . GLY A 1 89 ? 13.060 -5.727 -13.526 1.00 74.94 89 GLY A N 1
ATOM 731 C CA . GLY A 1 89 ? 13.582 -6.853 -14.307 1.00 74.94 89 GLY A CA 1
ATOM 732 C C . GLY A 1 89 ? 13.406 -8.207 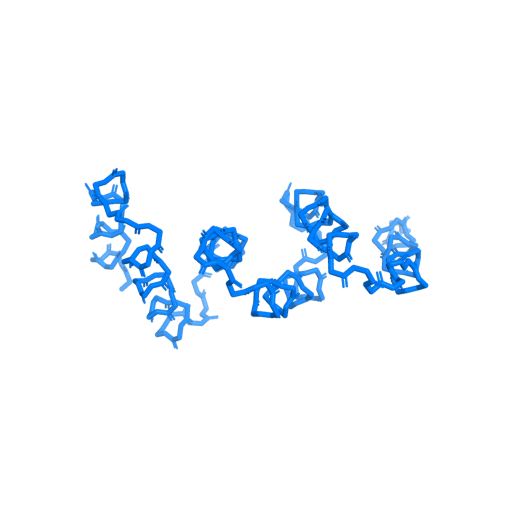-13.610 1.00 74.94 89 GLY A C 1
ATOM 733 O O . GLY A 1 89 ? 13.898 -9.222 -14.101 1.00 74.94 89 GLY A O 1
ATOM 734 N N . GLU A 1 90 ? 12.687 -8.242 -12.484 1.00 66.44 90 GLU A N 1
ATOM 735 C CA . GLU A 1 90 ? 12.209 -9.484 -11.903 1.00 66.44 90 GLU A CA 1
ATOM 736 C C . GLU A 1 90 ? 11.189 -10.065 -12.880 1.00 66.44 90 GLU A C 1
ATOM 738 O O . GLU A 1 90 ? 10.261 -9.369 -13.304 1.00 66.44 90 GLU A O 1
ATOM 743 N N . ALA A 1 91 ? 11.375 -11.329 -13.273 1.00 56.06 91 ALA A N 1
ATOM 744 C CA . ALA A 1 91 ? 10.408 -12.071 -14.069 1.00 56.06 91 ALA A CA 1
ATOM 745 C C . ALA A 1 91 ? 9.095 -12.198 -13.278 1.00 56.06 91 ALA A C 1
ATOM 747 O O . ALA A 1 91 ? 8.825 -13.178 -12.589 1.00 56.06 91 ALA A O 1
ATOM 748 N N . SER A 1 92 ? 8.285 -11.149 -13.371 1.00 64.81 92 SER A N 1
ATOM 749 C CA . SER A 1 92 ? 6.877 -11.117 -13.032 1.00 64.81 92 SER A CA 1
ATOM 750 C C . SER A 1 92 ? 6.203 -12.173 -13.895 1.00 64.81 92 SER A C 1
ATOM 752 O O . SER A 1 92 ? 6.274 -12.064 -15.116 1.00 64.81 92 SER A O 1
ATOM 754 N N . TRP A 1 93 ? 5.642 -13.227 -13.291 1.00 52.09 93 TRP A N 1
ATOM 755 C CA . TRP A 1 93 ? 4.249 -13.615 -13.561 1.00 52.09 93 TRP A CA 1
ATOM 756 C C . TRP A 1 93 ? 3.818 -15.008 -13.067 1.00 52.09 93 TRP A C 1
ATOM 758 O O . TRP A 1 93 ? 2.612 -15.243 -13.025 1.00 52.09 93 TRP A O 1
ATOM 768 N N . ILE A 1 94 ? 4.717 -15.924 -12.669 1.00 52.72 94 ILE A N 1
ATOM 769 C CA . ILE A 1 94 ? 4.279 -17.287 -12.281 1.00 52.72 94 ILE A CA 1
ATOM 770 C C . ILE A 1 94 ? 3.386 -17.244 -11.023 1.00 52.72 94 ILE A C 1
ATOM 772 O O . ILE A 1 94 ? 2.354 -17.906 -10.991 1.00 52.72 94 ILE A O 1
ATOM 776 N N . ASP A 1 95 ? 3.673 -16.361 -10.063 1.00 54.69 95 ASP A N 1
ATOM 777 C CA . ASP A 1 95 ? 2.819 -16.176 -8.877 1.00 54.69 95 ASP A CA 1
ATOM 778 C C . ASP A 1 95 ? 1.574 -15.312 -9.150 1.00 54.69 95 ASP A C 1
ATOM 780 O O . ASP A 1 95 ? 0.522 -15.531 -8.554 1.00 54.69 95 ASP A O 1
ATOM 784 N N . TYR A 1 96 ? 1.651 -14.352 -10.081 1.00 60.72 96 TYR A N 1
ATOM 785 C CA . TYR A 1 96 ? 0.527 -13.467 -10.428 1.00 60.72 96 TYR A CA 1
ATOM 786 C C . TYR A 1 96 ? -0.605 -14.229 -11.135 1.00 60.72 96 TYR A C 1
ATOM 788 O O . TYR A 1 96 ? -1.779 -14.033 -10.822 1.00 60.72 96 TYR A O 1
ATOM 796 N N . ALA A 1 97 ? -0.256 -15.140 -12.050 1.00 54.47 97 ALA A N 1
ATOM 797 C CA . ALA A 1 97 ? -1.211 -16.021 -12.718 1.00 54.47 97 ALA A CA 1
ATOM 798 C C . ALA A 1 97 ? -1.879 -17.004 -11.736 1.00 54.47 97 ALA A C 1
ATOM 800 O O . ALA A 1 97 ? -3.077 -17.249 -11.848 1.00 54.47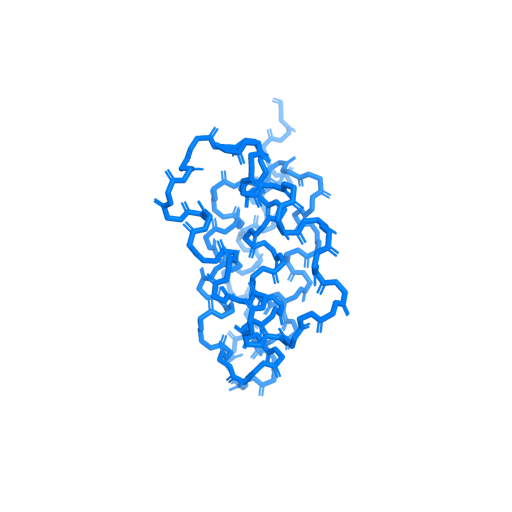 97 ALA A O 1
ATOM 801 N N . VAL A 1 98 ? -1.147 -17.506 -10.731 1.00 59.19 98 VAL A N 1
ATOM 802 C CA . VAL A 1 98 ? -1.704 -18.363 -9.668 1.00 59.19 98 VAL A CA 1
ATOM 803 C C . VAL A 1 98 ? -2.619 -17.561 -8.734 1.00 59.19 98 VAL A C 1
ATOM 805 O O . VAL A 1 98 ? -3.735 -17.991 -8.464 1.00 59.19 98 VAL A O 1
ATOM 808 N N . MET A 1 99 ? -2.216 -16.360 -8.304 1.00 60.66 99 MET A N 1
ATOM 809 C CA . MET A 1 99 ? -3.035 -15.492 -7.444 1.00 60.66 99 MET A CA 1
ATOM 810 C C . MET A 1 99 ? -4.337 -15.040 -8.113 1.00 60.66 99 MET A C 1
ATOM 812 O O . MET A 1 99 ? -5.387 -15.057 -7.472 1.00 60.66 99 MET A O 1
ATOM 816 N N . LYS A 1 100 ? -4.303 -14.690 -9.405 1.00 59.38 100 LYS A N 1
ATOM 817 C CA . LYS A 1 100 ? -5.513 -14.330 -10.155 1.00 59.38 100 LYS A CA 1
ATOM 818 C C . LYS A 1 100 ? -6.493 -15.508 -10.264 1.00 59.38 100 LYS A C 1
ATOM 820 O O . LYS A 1 100 ? -7.690 -15.313 -10.081 1.00 59.38 100 LYS A O 1
ATOM 825 N N . LEU A 1 101 ? -5.990 -16.728 -10.477 1.00 59.16 101 LEU A N 1
ATOM 826 C CA . LEU A 1 101 ? -6.816 -17.943 -10.506 1.00 59.16 101 LEU A CA 1
ATOM 827 C C . LEU A 1 101 ? -7.461 -18.259 -9.143 1.00 59.16 101 LEU A C 1
ATOM 829 O O . LEU A 1 101 ? -8.580 -18.761 -9.119 1.00 59.16 101 LEU A O 1
ATOM 833 N N . PHE A 1 102 ? -6.819 -17.928 -8.017 1.00 56.81 102 PHE A N 1
ATOM 834 C CA . PHE A 1 102 ? -7.422 -18.077 -6.683 1.00 56.81 102 PHE A CA 1
ATOM 835 C C . PHE A 1 102 ? -8.523 -17.042 -6.396 1.00 56.81 102 PHE A C 1
ATOM 837 O O . PHE A 1 102 ? -9.552 -17.402 -5.827 1.00 56.81 102 PHE A O 1
ATOM 844 N N . VAL A 1 103 ? -8.351 -15.786 -6.826 1.00 58.66 103 VAL A N 1
ATOM 845 C CA . VAL A 1 103 ? -9.373 -14.728 -6.667 1.00 58.66 103 VAL A CA 1
ATOM 846 C C . VAL A 1 103 ? -10.589 -14.970 -7.578 1.00 58.66 103 VAL A C 1
ATOM 848 O O . VAL A 1 103 ? -11.723 -14.684 -7.199 1.00 58.66 103 VAL A O 1
ATOM 851 N N . GLU A 1 104 ? -10.390 -15.533 -8.773 1.00 56.41 104 GLU A N 1
ATOM 852 C CA . GLU A 1 104 ? -11.484 -15.861 -9.700 1.00 56.41 104 GLU A CA 1
ATOM 853 C C . GLU A 1 104 ? -12.143 -17.227 -9.402 1.00 56.41 104 GLU A C 1
ATOM 855 O O . GLU A 1 104 ? -13.338 -17.388 -9.645 1.00 56.41 104 GLU A O 1
ATOM 860 N N . GLY A 1 105 ? -11.406 -18.190 -8.833 1.00 54.47 105 GLY A N 1
ATOM 861 C CA . GLY A 1 105 ? -11.875 -19.553 -8.541 1.00 54.47 105 GLY A CA 1
ATOM 862 C C . GLY A 1 105 ? -12.608 -19.747 -7.205 1.00 54.47 105 GLY A C 1
ATOM 863 O O . GLY A 1 105 ? -13.200 -20.801 -6.997 1.00 54.47 105 GLY A O 1
ATOM 864 N N . GLY A 1 106 ? -12.597 -18.753 -6.309 1.00 47.56 106 GLY A N 1
ATOM 865 C CA . GLY A 1 106 ? -13.318 -18.782 -5.024 1.00 47.56 106 GLY A CA 1
ATOM 866 C C . GLY A 1 106 ? -14.803 -18.405 -5.107 1.00 47.56 106 GLY A C 1
ATOM 867 O O . GLY A 1 106 ? -15.499 -18.417 -4.096 1.00 47.56 106 GLY A O 1
ATOM 868 N N . LYS A 1 107 ? -15.303 -18.067 -6.302 1.00 45.28 107 LYS A N 1
ATOM 869 C CA . LYS A 1 107 ? -16.728 -17.823 -6.552 1.00 45.28 107 LYS A CA 1
ATOM 870 C C . LYS A 1 107 ? -17.414 -19.130 -6.962 1.00 45.28 107 LYS A C 1
ATOM 872 O O . LYS A 1 107 ? -17.674 -19.341 -8.145 1.00 45.28 107 LYS A O 1
ATOM 877 N N . SER A 1 108 ? -17.695 -19.998 -5.993 1.00 40.28 108 SER A N 1
ATOM 878 C CA . SER A 1 108 ? -18.632 -21.124 -6.137 1.00 40.28 108 SER A CA 1
ATOM 879 C C . SER A 1 108 ? -19.692 -21.070 -5.053 1.00 40.28 108 SER A C 1
ATOM 881 O O . SER A 1 108 ? -19.271 -20.999 -3.876 1.00 40.28 108 SER A O 1
#

Foldseek 3Di:
DVVLVCVCVVCVVVDQLVVLLVSLVVCCVVCVPDPCVLVSLQSNLVSCVVVVVLVVSLVSLVVSCVVPVPDPCVVVSLVSNVVSCVVVVNPPDPVSVVSVCVSVVPPD

pLDDT: mean 88.29, std 15.68, range [40.28, 98.69]